Protein AF-A0A9P8JZT3-F1 (afdb_monomer_lite)

Organism: Aureobasidium melanogenum (NCBI:txid46634)

Foldseek 3Di:
DPVVVVVPPPDPDDDDDPPDDPPVNVVVVPADWDADPPPRDTDGPVCNVVVVVVVPPDVVVVVVVVVVVVVPVVDPDDPVVVVVVVVVVCVVCCLCPDPPPSHRDDPVNVVVVVVCVVCVVVVNNVLPPPDPPDPPSCPVPVVVVVVVVCVVPVPD

Structure (mmCIF, N/CA/C/O backbone):
data_AF-A0A9P8JZT3-F1
#
_entry.id   AF-A0A9P8JZT3-F1
#
loop_
_atom_site.group_PDB
_atom_site.id
_atom_site.type_symbol
_atom_site.label_atom_id
_atom_site.label_alt_id
_atom_site.label_comp_id
_atom_site.label_asym_id
_atom_site.label_entity_id
_atom_site.label_seq_id
_atom_site.pdbx_PDB_ins_code
_atom_site.Cartn_x
_atom_site.Cartn_y
_atom_site.Cartn_z
_atom_site.occupancy
_atom_site.B_iso_or_equiv
_atom_site.auth_seq_id
_atom_site.auth_comp_id
_atom_site.auth_asym_id
_atom_site.auth_atom_id
_atom_site.pdbx_PDB_model_num
ATOM 1 N N . ALA A 1 1 ? -31.001 42.042 25.586 1.00 52.00 1 ALA A N 1
ATOM 2 C CA . ALA A 1 1 ? -29.882 41.301 26.208 1.00 52.00 1 ALA A CA 1
ATOM 3 C C . ALA A 1 1 ? -30.113 41.002 27.701 1.00 52.00 1 ALA A C 1
ATOM 5 O O . ALA A 1 1 ? -29.532 40.046 28.196 1.00 52.00 1 ALA A O 1
ATOM 6 N N . GLU A 1 2 ? -30.997 41.719 28.412 1.00 55.78 2 GLU A N 1
ATOM 7 C CA . GLU A 1 2 ? -31.279 41.488 29.848 1.00 55.78 2 GLU A CA 1
ATOM 8 C C . GLU A 1 2 ? -32.033 40.199 30.220 1.00 55.78 2 GLU A C 1
ATOM 10 O O . GLU A 1 2 ? -31.866 39.703 31.332 1.00 55.78 2 GLU A O 1
ATOM 15 N N . GLN A 1 3 ? -32.828 39.603 29.325 1.00 55.88 3 GLN A N 1
ATOM 16 C CA . GLN A 1 3 ? -33.636 38.421 29.679 1.00 55.88 3 GLN A CA 1
ATOM 17 C C . GLN A 1 3 ? -32.808 37.139 29.884 1.00 55.88 3 GLN A C 1
ATOM 19 O O . GLN A 1 3 ? -33.248 36.231 30.584 1.00 55.88 3 GLN A O 1
ATOM 24 N N . ALA A 1 4 ? -31.582 37.077 29.354 1.00 56.09 4 ALA A N 1
ATOM 25 C CA . ALA A 1 4 ? -30.689 35.934 29.555 1.00 56.09 4 ALA A CA 1
ATOM 26 C C . ALA A 1 4 ? -30.030 35.926 30.949 1.00 56.09 4 ALA A C 1
ATOM 28 O O . ALA A 1 4 ? -29.668 34.869 31.458 1.00 56.09 4 ALA A O 1
ATOM 29 N N . GLN A 1 5 ? -29.896 37.092 31.592 1.00 57.44 5 GLN A N 1
ATOM 30 C CA . GLN A 1 5 ? -29.209 37.223 32.883 1.00 57.44 5 GLN A CA 1
ATOM 31 C C . GLN A 1 5 ? -30.135 36.960 34.083 1.00 57.44 5 GLN A C 1
ATOM 33 O O . GLN A 1 5 ? -29.658 36.637 35.171 1.00 57.44 5 GLN A O 1
ATOM 38 N N . ALA A 1 6 ? -31.456 37.031 33.888 1.00 56.69 6 ALA A N 1
ATOM 39 C CA . ALA A 1 6 ? -32.444 36.765 34.936 1.00 56.69 6 ALA A CA 1
ATOM 40 C C . ALA A 1 6 ? -32.569 35.268 35.292 1.00 56.69 6 ALA A C 1
ATOM 42 O O . ALA A 1 6 ? -32.860 34.935 36.438 1.00 56.69 6 ALA A O 1
ATOM 43 N N . ALA A 1 7 ? -32.281 34.357 34.354 1.00 57.88 7 ALA A N 1
ATOM 44 C CA . ALA A 1 7 ? -32.396 32.909 34.569 1.00 57.88 7 ALA A CA 1
ATOM 45 C C . ALA A 1 7 ? -31.247 32.296 35.402 1.00 57.88 7 ALA A C 1
ATOM 47 O O . ALA A 1 7 ? -31.366 31.172 35.884 1.00 57.88 7 ALA A O 1
ATOM 48 N N . ALA A 1 8 ? -30.143 33.024 35.602 1.00 56.72 8 ALA A N 1
ATOM 49 C CA . ALA A 1 8 ? -28.947 32.517 36.283 1.00 56.72 8 ALA A CA 1
ATOM 50 C C . ALA A 1 8 ? -28.933 32.753 37.808 1.00 56.72 8 ALA A C 1
ATOM 52 O O . ALA A 1 8 ? -28.058 32.238 38.499 1.00 56.72 8 ALA A O 1
ATOM 53 N N . ARG A 1 9 ? -29.885 33.521 38.361 1.00 58.44 9 ARG A N 1
ATOM 54 C CA . ARG A 1 9 ? -29.879 33.932 39.782 1.00 58.44 9 ARG A CA 1
ATOM 55 C C . ARG A 1 9 ? -30.585 32.965 40.748 1.00 58.44 9 ARG A C 1
ATOM 57 O O . ARG A 1 9 ? -30.702 33.281 41.925 1.00 58.44 9 ARG A O 1
ATOM 64 N N . GLY A 1 10 ? -31.055 31.808 40.273 1.00 57.31 10 GLY A N 1
ATOM 65 C CA . GLY A 1 10 ? -31.923 30.899 41.039 1.00 57.31 10 GLY A CA 1
ATOM 66 C C . GLY A 1 10 ? -31.364 29.509 41.359 1.00 57.31 10 GLY A C 1
ATOM 67 O O . GLY A 1 10 ? -32.132 28.645 41.769 1.00 57.31 10 GLY A O 1
ATOM 68 N N . GLN A 1 11 ? -30.074 29.240 41.152 1.00 60.75 11 GLN A N 1
ATOM 69 C CA . GLN A 1 11 ? -29.514 27.904 41.391 1.00 60.75 11 GLN A CA 1
ATOM 70 C C . GLN A 1 11 ? -28.672 27.901 42.670 1.00 60.75 11 GLN A C 1
ATOM 72 O O . GLN A 1 11 ? -27.655 28.584 42.752 1.00 60.75 11 GLN A O 1
ATOM 77 N N . GLY A 1 12 ? -29.127 27.148 43.682 1.00 72.69 12 GLY A N 1
ATOM 78 C CA . GLY A 1 12 ? -28.385 26.887 44.923 1.00 72.69 12 GLY A CA 1
ATOM 79 C C . GLY A 1 12 ? -27.003 26.256 44.670 1.00 72.69 12 GLY A C 1
ATOM 80 O O . GLY A 1 12 ? -26.656 25.989 43.519 1.00 72.69 12 GLY A O 1
ATOM 81 N N . PRO A 1 13 ? -26.190 26.007 45.716 1.00 75.69 13 PRO A N 1
ATOM 82 C CA . PRO A 1 13 ? -24.778 25.649 45.564 1.00 75.69 13 PRO A CA 1
ATOM 83 C C . PRO A 1 13 ? -24.586 24.446 44.624 1.00 75.69 13 PRO A C 1
ATOM 85 O O . PRO A 1 13 ? -24.914 23.307 44.963 1.00 75.69 13 PRO A O 1
ATOM 88 N N . MET A 1 14 ? -24.066 24.712 43.420 1.00 74.69 14 MET A N 1
ATOM 89 C CA . MET A 1 14 ? -23.813 23.696 42.401 1.00 74.69 14 MET A CA 1
ATOM 90 C C . MET A 1 14 ? -22.715 22.739 42.869 1.00 74.69 14 MET A C 1
ATOM 92 O O . MET A 1 14 ? -21.581 23.140 43.124 1.00 74.69 14 MET A O 1
ATOM 96 N N . ARG A 1 15 ? -23.032 21.443 42.930 1.00 78.44 15 ARG A N 1
ATOM 97 C CA . ARG A 1 15 ? -22.049 20.381 43.182 1.00 78.44 15 ARG A CA 1
ATOM 98 C C . ARG A 1 15 ? -21.385 19.986 41.865 1.00 78.44 15 ARG A C 1
ATOM 100 O O . ARG A 1 15 ? -21.892 19.127 41.145 1.00 78.44 15 ARG A O 1
ATOM 107 N N . ILE A 1 16 ? -20.256 20.618 41.559 1.00 80.44 16 ILE A N 1
ATOM 108 C CA . ILE A 1 16 ? -19.412 20.270 40.411 1.00 80.44 16 ILE A CA 1
ATOM 109 C C . ILE A 1 16 ? -18.747 18.917 40.696 1.00 80.44 16 ILE A C 1
ATOM 111 O O . ILE A 1 16 ? -18.069 18.747 41.709 1.00 80.44 16 ILE A O 1
ATOM 115 N N . ARG A 1 17 ? -18.970 17.928 39.824 1.00 79.25 17 ARG A N 1
ATOM 116 C CA . ARG A 1 17 ? -18.249 16.650 39.870 1.00 79.25 17 ARG A CA 1
ATOM 117 C C . ARG A 1 17 ? -16.948 16.807 39.093 1.00 79.25 17 ARG A C 1
ATOM 119 O O . ARG A 1 17 ? -16.993 16.915 37.872 1.00 79.25 17 ARG A O 1
ATOM 126 N N . ASN A 1 18 ? -15.821 16.800 39.799 1.00 84.19 18 ASN A N 1
ATOM 127 C CA . ASN A 1 18 ? -14.498 16.926 39.181 1.00 84.19 18 ASN A CA 1
ATOM 128 C C . ASN A 1 18 ? -14.129 15.701 38.323 1.00 84.19 18 ASN A C 1
ATOM 130 O O . ASN A 1 18 ? -13.441 15.851 37.322 1.00 84.19 18 ASN A O 1
ATOM 134 N N . ASP A 1 19 ? -14.685 14.524 38.631 1.00 82.62 19 ASP A N 1
ATOM 135 C CA . ASP A 1 19 ? -14.369 13.263 37.938 1.00 82.62 19 ASP A CA 1
ATOM 136 C C . ASP A 1 19 ? -15.482 12.824 36.969 1.00 82.62 19 ASP A C 1
ATOM 138 O O . ASP A 1 19 ? -15.773 11.636 36.806 1.00 82.62 19 ASP A O 1
ATOM 142 N N . TYR A 1 20 ? -16.191 13.779 36.358 1.00 82.69 20 TYR A N 1
ATOM 143 C CA . TYR A 1 20 ? -17.264 13.450 35.423 1.00 82.69 20 TYR A CA 1
ATOM 144 C C . TYR A 1 20 ? -16.703 12.813 34.149 1.00 82.69 20 TYR A C 1
ATOM 146 O O . TYR A 1 20 ? -16.135 13.486 33.292 1.00 82.69 20 TYR A O 1
ATOM 154 N N . VAL A 1 21 ? -16.929 11.509 33.993 1.00 81.69 21 VAL A N 1
ATOM 155 C CA . VAL A 1 21 ? -16.655 10.798 32.745 1.00 81.69 21 VAL A CA 1
ATOM 156 C C . VAL A 1 21 ? -17.893 10.889 31.846 1.00 81.69 21 VAL A C 1
ATOM 158 O O . VAL A 1 21 ? -18.955 10.372 32.212 1.00 81.69 21 VAL A O 1
ATOM 161 N N . PRO A 1 22 ? -17.795 11.510 30.655 1.00 87.19 22 PRO A N 1
ATOM 162 C CA . PRO A 1 22 ? -18.901 11.558 29.710 1.00 87.19 22 PRO A CA 1
ATOM 163 C C . PRO A 1 22 ? -19.388 10.150 29.360 1.00 87.19 22 PRO A C 1
ATOM 165 O O . PRO A 1 22 ? -18.597 9.232 29.135 1.00 87.19 22 PRO A O 1
ATOM 168 N N . ARG A 1 23 ? -20.707 9.976 29.246 1.00 78.75 23 ARG A N 1
ATOM 169 C CA . ARG A 1 23 ? -21.340 8.664 29.013 1.00 78.75 23 ARG A CA 1
ATOM 170 C C . ARG A 1 23 ? -20.829 7.953 27.747 1.00 78.75 23 ARG A C 1
ATOM 172 O O . ARG A 1 23 ? -20.795 6.726 27.709 1.00 78.75 23 ARG A O 1
ATOM 179 N N . ALA A 1 24 ? -20.383 8.711 26.742 1.00 77.12 24 ALA A N 1
ATOM 180 C CA . ALA A 1 24 ? -19.729 8.186 25.541 1.00 77.12 24 ALA A CA 1
ATOM 181 C C . ALA A 1 24 ? -18.359 7.540 25.838 1.00 77.12 24 ALA A C 1
ATOM 183 O O . ALA A 1 24 ? -18.057 6.467 25.321 1.00 77.12 24 ALA A O 1
ATOM 184 N N . GLN A 1 25 ? -17.558 8.151 26.715 1.00 76.25 25 GLN A N 1
ATOM 185 C CA . GLN A 1 25 ? -16.258 7.626 27.140 1.00 76.25 25 GLN A CA 1
ATOM 186 C C . GLN A 1 25 ? -16.433 6.367 28.004 1.00 76.25 25 GLN A C 1
ATOM 188 O O . GLN A 1 25 ? -15.746 5.372 27.795 1.00 76.25 25 GLN A O 1
ATOM 193 N N . ALA A 1 26 ? -17.425 6.368 28.901 1.00 73.81 26 ALA A N 1
ATOM 194 C CA . ALA A 1 26 ? -17.754 5.208 29.730 1.00 73.81 26 ALA A CA 1
ATOM 195 C C . ALA A 1 26 ? -18.231 3.996 28.901 1.00 73.81 26 ALA A C 1
ATOM 197 O O . ALA A 1 26 ? -17.902 2.856 29.218 1.00 73.81 26 ALA A O 1
ATOM 198 N N . ARG A 1 27 ? -18.971 4.217 27.803 1.00 70.19 27 ARG A N 1
ATOM 199 C CA . ARG A 1 27 ? -19.370 3.144 26.869 1.00 70.19 27 ARG A CA 1
ATOM 200 C C . ARG A 1 27 ? -18.175 2.514 26.153 1.00 70.19 27 ARG A C 1
ATOM 202 O O . ARG A 1 27 ? -18.164 1.302 25.985 1.00 70.19 27 ARG A O 1
ATOM 209 N N . ARG A 1 28 ? -17.173 3.314 25.768 1.00 68.94 28 ARG A N 1
ATOM 210 C CA . ARG A 1 28 ? -15.938 2.813 25.138 1.00 68.94 28 ARG A CA 1
ATOM 211 C C . ARG A 1 28 ? -15.106 1.944 26.082 1.00 68.94 28 ARG A C 1
ATOM 213 O O . ARG A 1 28 ? -14.525 0.966 25.638 1.00 68.94 28 ARG A O 1
ATOM 220 N N . GLN A 1 29 ? -15.093 2.264 27.375 1.00 68.88 29 GLN A N 1
ATOM 221 C CA . GLN A 1 29 ? -14.369 1.484 28.388 1.00 68.88 29 GLN A CA 1
ATOM 222 C C . GLN A 1 29 ? -14.998 0.109 28.675 1.00 68.88 29 GLN A C 1
ATOM 224 O O . GLN A 1 29 ? -14.310 -0.771 29.172 1.00 68.88 29 GLN A O 1
ATOM 229 N N . ASN A 1 30 ? -16.279 -0.093 28.346 1.00 71.25 30 ASN A N 1
ATOM 230 C CA . ASN A 1 30 ? -16.994 -1.363 28.538 1.00 71.25 30 ASN A CA 1
ATOM 231 C C . ASN A 1 30 ? -17.111 -2.186 27.240 1.00 71.25 30 ASN A C 1
ATOM 233 O O . ASN A 1 30 ? -18.009 -3.020 27.113 1.00 71.25 30 ASN A O 1
ATOM 237 N N . ALA A 1 31 ? -16.261 -1.926 26.244 1.00 78.62 31 ALA A N 1
ATOM 238 C CA . ALA A 1 31 ? -16.228 -2.743 25.038 1.00 78.62 31 ALA A CA 1
ATOM 239 C C . ALA A 1 31 ? -15.750 -4.163 25.382 1.00 78.62 31 ALA A C 1
ATOM 241 O O . ALA A 1 31 ? -14.787 -4.335 26.125 1.00 78.62 31 ALA A O 1
ATOM 242 N N . LEU A 1 32 ? -16.421 -5.180 24.833 1.00 86.94 32 LEU A N 1
ATOM 243 C CA . LEU A 1 32 ? -15.976 -6.569 24.940 1.00 86.94 32 LEU A CA 1
ATOM 244 C C . LEU A 1 32 ? -14.587 -6.682 24.303 1.00 86.94 32 LEU A C 1
ATOM 246 O O . LEU A 1 32 ? -14.415 -6.317 23.138 1.00 86.94 32 LEU A O 1
ATOM 250 N N . THR A 1 33 ? -13.607 -7.170 25.058 1.00 91.06 33 THR A N 1
ATOM 251 C CA . THR A 1 33 ? -12.233 -7.378 24.591 1.00 91.06 33 THR A CA 1
ATOM 252 C C . THR A 1 33 ? -11.954 -8.857 24.348 1.00 91.06 33 THR A C 1
ATOM 254 O O . THR A 1 33 ? -12.507 -9.735 25.008 1.00 91.06 33 THR A O 1
ATOM 257 N N . ALA A 1 34 ? -11.088 -9.133 23.379 1.00 90.19 34 ALA A N 1
ATOM 258 C CA . ALA A 1 34 ? -10.551 -10.449 23.070 1.00 90.19 34 ALA A CA 1
ATOM 259 C C . ALA A 1 34 ? -9.017 -10.407 23.122 1.00 90.19 34 ALA A C 1
ATOM 261 O O . ALA A 1 34 ? -8.400 -9.369 22.881 1.00 90.19 34 ALA A O 1
ATOM 262 N N . LEU A 1 35 ? -8.392 -11.537 23.448 1.00 93.44 35 LEU A N 1
ATOM 263 C CA . LEU A 1 35 ? -6.937 -11.669 23.497 1.00 93.44 35 LEU A CA 1
ATOM 264 C C . LEU A 1 35 ? -6.392 -12.038 22.109 1.00 93.44 35 LEU A C 1
ATOM 266 O O . LEU A 1 35 ? -6.800 -13.049 21.539 1.00 93.44 35 LEU A O 1
ATOM 270 N N . CYS A 1 36 ? -5.442 -11.263 21.581 1.00 92.44 36 CYS A N 1
ATOM 271 C CA . CYS A 1 36 ? -4.767 -11.607 20.328 1.00 92.44 36 CYS A CA 1
ATOM 272 C C . CYS A 1 36 ? -3.752 -12.754 20.534 1.00 92.44 36 CYS A C 1
ATOM 274 O O . CYS A 1 36 ? -2.907 -12.654 21.427 1.00 92.44 36 CYS A O 1
ATOM 276 N N . PRO A 1 37 ? -3.754 -13.812 19.701 1.00 90.12 37 PRO A N 1
ATOM 277 C CA . PRO A 1 37 ? -2.828 -14.939 19.846 1.00 90.12 37 PRO A CA 1
ATOM 278 C C . PRO A 1 37 ? -1.366 -14.594 19.510 1.00 90.12 37 PRO A C 1
ATOM 280 O O . PRO A 1 37 ? -0.462 -15.222 20.057 1.00 90.12 37 PRO A O 1
ATOM 283 N N . ASN A 1 38 ? -1.119 -13.593 18.655 1.00 89.69 38 ASN A N 1
ATOM 284 C CA . ASN A 1 38 ? 0.234 -13.221 18.222 1.00 89.69 38 ASN A CA 1
ATOM 285 C C . ASN A 1 38 ? 0.945 -12.321 19.243 1.00 89.69 38 ASN A C 1
ATOM 287 O O . ASN A 1 38 ? 2.061 -12.617 19.662 1.00 89.69 38 ASN A O 1
ATOM 291 N N . CYS A 1 39 ? 0.296 -11.234 19.674 1.00 89.31 39 CYS A N 1
ATOM 292 C CA . CYS A 1 39 ? 0.911 -10.223 20.543 1.00 89.31 39 CYS A CA 1
ATOM 293 C C . CYS A 1 39 ? 0.458 -10.298 22.014 1.00 89.31 39 CYS A C 1
ATOM 295 O O . CYS A 1 39 ? 1.022 -9.606 22.860 1.00 89.31 39 CYS A O 1
ATOM 297 N N . LYS A 1 40 ? -0.550 -11.130 22.333 1.00 91.12 40 LYS A N 1
ATOM 298 C CA . LYS A 1 40 ? -1.125 -11.322 23.683 1.00 91.12 40 LYS A CA 1
ATOM 299 C C . LYS A 1 40 ? -1.702 -10.050 24.319 1.00 91.12 40 LYS A C 1
ATOM 301 O O . LYS A 1 40 ? -1.804 -9.957 25.541 1.00 91.12 40 LYS A O 1
ATOM 306 N N . GLN A 1 41 ? -2.105 -9.078 23.505 1.00 90.75 41 GLN A N 1
ATOM 307 C CA . GLN A 1 41 ? -2.785 -7.866 23.965 1.00 90.75 41 GLN A CA 1
ATOM 308 C C . GLN A 1 41 ? -4.307 -8.061 23.979 1.00 90.75 41 GLN A C 1
ATOM 310 O O . GLN A 1 41 ? -4.851 -8.821 23.174 1.00 90.75 41 GLN A O 1
ATOM 315 N N . GLN A 1 42 ? -4.991 -7.378 24.902 1.00 92.38 42 GLN A N 1
ATOM 316 C CA . GLN A 1 42 ? -6.453 -7.296 24.927 1.00 92.38 42 GLN A CA 1
ATOM 317 C C . GLN A 1 42 ? -6.907 -6.212 23.949 1.00 92.38 42 GLN A C 1
ATOM 319 O O . GLN A 1 42 ? -6.614 -5.035 24.146 1.00 92.38 42 GLN A O 1
ATOM 324 N N . ILE A 1 43 ? -7.617 -6.619 22.901 1.00 92.06 43 ILE A N 1
ATOM 325 C CA . ILE A 1 43 ? -8.093 -5.758 21.815 1.00 92.06 43 ILE A CA 1
ATOM 326 C C . ILE A 1 43 ? -9.625 -5.771 21.840 1.00 92.06 43 ILE A C 1
ATOM 328 O O . ILE A 1 43 ? -10.216 -6.842 22.005 1.00 92.06 43 ILE A O 1
ATOM 332 N N . PRO A 1 44 ? -10.309 -4.627 21.699 1.00 93.38 44 PRO A N 1
ATOM 333 C CA . PRO A 1 44 ? -11.763 -4.612 21.676 1.00 93.38 44 PRO A CA 1
ATOM 334 C C . PRO A 1 44 ? -12.292 -5.281 20.395 1.00 93.38 44 PRO A C 1
ATOM 336 O O . PRO A 1 44 ? -11.684 -5.197 19.328 1.00 93.38 44 PRO A O 1
ATOM 339 N N . PHE A 1 45 ? -13.427 -5.978 20.488 1.00 89.44 45 PHE A N 1
ATOM 340 C CA . PHE A 1 45 ? -13.964 -6.814 19.402 1.00 89.44 45 PHE A CA 1
ATOM 341 C C . PHE A 1 45 ? -14.200 -6.054 18.089 1.00 89.44 45 PHE A C 1
ATOM 343 O O . PHE A 1 45 ? -14.068 -6.633 17.016 1.00 89.44 45 PHE A O 1
ATOM 350 N N . ASN A 1 46 ? -14.511 -4.758 18.162 1.00 90.81 46 ASN A N 1
ATOM 351 C CA . ASN A 1 46 ? -14.684 -3.894 16.992 1.00 90.81 46 ASN A CA 1
ATOM 352 C C . ASN A 1 46 ? -13.376 -3.635 16.221 1.00 90.81 46 ASN A C 1
ATOM 354 O O . ASN A 1 46 ? -13.436 -3.239 15.063 1.00 90.81 46 ASN A O 1
ATOM 358 N N . GLU A 1 47 ? -12.212 -3.825 16.847 1.00 90.19 47 GLU A N 1
ATOM 359 C CA . GLU A 1 47 ? -10.887 -3.571 16.260 1.00 90.19 47 GLU A CA 1
ATOM 360 C C . GLU A 1 47 ? -10.057 -4.850 16.086 1.00 90.19 47 GLU A C 1
ATOM 362 O O . GLU A 1 47 ? -9.013 -4.816 15.435 1.00 90.19 47 GLU A O 1
ATOM 367 N N . LEU A 1 48 ? -10.519 -5.985 16.622 1.00 91.06 48 LEU A N 1
ATOM 368 C CA . LEU A 1 48 ? -9.799 -7.259 16.590 1.00 91.06 48 LEU A CA 1
ATOM 369 C C . LEU A 1 48 ? -9.467 -7.710 15.162 1.00 91.06 48 LEU A C 1
ATOM 371 O O . LEU A 1 48 ? -8.336 -8.111 14.899 1.00 91.06 48 LEU A O 1
ATOM 375 N N . GLU A 1 49 ? -10.421 -7.609 14.233 1.00 91.38 49 GLU A N 1
ATOM 376 C CA . GLU A 1 49 ? -10.221 -8.001 12.831 1.00 91.38 49 GLU A CA 1
ATOM 377 C C . GLU A 1 49 ? -9.105 -7.178 12.174 1.00 91.38 49 GLU A C 1
ATOM 379 O O . GLU A 1 49 ? -8.182 -7.722 11.565 1.00 91.38 49 GLU A O 1
ATOM 384 N N . GLN A 1 50 ? -9.145 -5.857 12.358 1.00 91.19 50 GLN A N 1
ATOM 385 C CA . GLN A 1 50 ? -8.135 -4.957 11.815 1.00 91.19 50 GLN A CA 1
ATOM 386 C C . GLN A 1 50 ? -6.771 -5.176 12.484 1.00 91.19 50 GLN A C 1
ATOM 388 O O . GLN A 1 50 ? -5.750 -5.158 11.799 1.00 91.19 50 GLN A O 1
ATOM 393 N N . HIS A 1 51 ? -6.743 -5.425 13.796 1.00 93.25 51 HIS A N 1
ATOM 394 C CA . HIS A 1 51 ? -5.523 -5.768 14.521 1.00 93.25 51 HIS A CA 1
ATOM 395 C C . HIS A 1 51 ? -4.881 -7.039 13.951 1.00 93.25 51 HIS A C 1
ATOM 397 O O . HIS A 1 51 ? -3.713 -7.020 13.573 1.00 93.25 51 HIS A O 1
ATOM 403 N N . MET A 1 52 ? -5.655 -8.116 13.789 1.00 90.62 52 MET A N 1
ATOM 404 C CA . MET A 1 52 ? -5.159 -9.369 13.212 1.00 90.62 52 MET A CA 1
ATOM 405 C C . MET A 1 52 ? -4.657 -9.191 11.777 1.00 90.62 52 MET A C 1
ATOM 407 O O . MET A 1 52 ? -3.622 -9.749 11.414 1.00 90.62 52 MET A O 1
ATOM 411 N N . LYS A 1 53 ? -5.350 -8.378 10.973 1.00 90.56 53 LYS A N 1
ATOM 412 C CA . LYS A 1 53 ? -4.926 -8.049 9.610 1.00 90.56 53 LYS A CA 1
ATOM 413 C C . LYS A 1 53 ? -3.559 -7.373 9.590 1.00 90.56 53 LYS A C 1
ATOM 415 O O . LYS A 1 53 ? -2.731 -7.733 8.765 1.00 90.56 53 LYS A O 1
ATOM 420 N N . ILE A 1 54 ? -3.316 -6.420 10.490 1.00 87.31 54 ILE A N 1
ATOM 421 C CA . ILE A 1 54 ? -2.037 -5.703 10.570 1.00 87.31 54 ILE A CA 1
ATOM 422 C C . ILE A 1 54 ? -0.902 -6.647 10.975 1.00 87.31 54 ILE A C 1
ATOM 424 O O . ILE A 1 54 ? 0.154 -6.609 10.350 1.00 87.31 54 ILE A O 1
ATOM 428 N N . GLU A 1 55 ? -1.125 -7.508 11.969 1.00 87.06 55 GLU A N 1
ATOM 429 C CA . GLU A 1 55 ? -0.117 -8.470 12.442 1.00 87.06 55 GLU A CA 1
ATOM 430 C C . GLU A 1 55 ? 0.230 -9.537 11.389 1.00 87.06 55 GLU A C 1
ATOM 432 O O . GLU A 1 55 ? 1.352 -10.036 11.356 1.00 87.06 55 GLU A O 1
ATOM 437 N N . MET A 1 56 ? -0.723 -9.902 10.525 1.00 83.75 56 MET A N 1
ATOM 438 C CA . MET A 1 56 ? -0.525 -10.899 9.466 1.00 83.75 56 MET A CA 1
ATOM 439 C C . MET A 1 56 ? 0.110 -10.316 8.190 1.00 83.75 56 MET A C 1
ATOM 441 O O . MET A 1 56 ? 0.566 -11.074 7.332 1.00 83.75 56 MET A O 1
ATOM 445 N N . LEU A 1 57 ? 0.158 -8.989 8.031 1.00 84.25 57 LEU A N 1
ATOM 446 C CA . LEU A 1 57 ? 0.834 -8.382 6.885 1.00 84.25 57 LEU A CA 1
ATOM 447 C C . LEU A 1 57 ? 2.344 -8.630 6.975 1.00 84.25 57 LEU A C 1
ATOM 449 O O . LEU A 1 57 ? 2.980 -8.280 7.968 1.00 84.25 57 LEU A O 1
ATOM 453 N N . ASP A 1 58 ? 2.926 -9.188 5.909 1.00 80.50 58 ASP A N 1
ATOM 454 C CA . ASP A 1 58 ? 4.369 -9.426 5.833 1.00 80.50 58 ASP A CA 1
ATOM 455 C C . ASP A 1 58 ? 5.132 -8.100 6.055 1.00 80.50 58 ASP A C 1
ATOM 457 O O . ASP A 1 58 ? 4.960 -7.143 5.282 1.00 80.50 58 ASP A O 1
ATOM 461 N N . PRO A 1 59 ? 6.003 -8.009 7.079 1.00 76.00 59 PRO A N 1
ATOM 462 C CA . PRO A 1 59 ? 6.784 -6.805 7.344 1.00 76.00 59 PRO A CA 1
ATOM 463 C C . PRO A 1 59 ? 7.668 -6.399 6.155 1.00 76.00 59 PRO A C 1
ATOM 465 O O . PRO A 1 59 ? 7.954 -5.210 5.982 1.00 76.00 59 PRO A O 1
ATOM 468 N N . ARG A 1 60 ? 8.066 -7.350 5.296 1.00 83.00 60 ARG A N 1
ATOM 469 C CA . ARG A 1 60 ? 8.844 -7.070 4.083 1.00 83.00 60 ARG A CA 1
ATOM 470 C C . ARG A 1 60 ? 8.021 -6.340 3.030 1.00 83.00 60 ARG A C 1
ATOM 472 O O . ARG A 1 60 ? 8.564 -5.446 2.387 1.00 83.00 60 ARG A O 1
ATOM 479 N N . TRP A 1 61 ? 6.731 -6.653 2.880 1.00 84.00 61 TRP A N 1
ATOM 480 C CA . TRP A 1 61 ? 5.846 -5.930 1.957 1.00 84.00 61 TRP A CA 1
ATOM 481 C C . TRP A 1 61 ? 5.741 -4.460 2.352 1.00 84.00 61 TRP A C 1
ATOM 483 O O . TRP A 1 61 ? 5.797 -3.577 1.495 1.00 84.00 61 TRP A O 1
ATOM 493 N N . ARG A 1 62 ? 5.619 -4.182 3.655 1.00 81.38 62 ARG A N 1
ATOM 494 C CA . ARG A 1 62 ? 5.547 -2.812 4.173 1.00 81.38 62 ARG A CA 1
ATOM 495 C C . ARG A 1 62 ? 6.813 -2.026 3.844 1.00 81.38 62 ARG A C 1
ATOM 497 O O . ARG A 1 62 ? 6.716 -0.903 3.358 1.00 81.38 62 ARG A O 1
ATOM 504 N N . GLU A 1 63 ? 7.982 -2.623 4.063 1.00 85.25 63 GLU A N 1
ATOM 505 C CA . GLU A 1 63 ? 9.263 -1.978 3.765 1.00 85.25 63 GLU A CA 1
ATOM 506 C C . GLU A 1 63 ? 9.492 -1.810 2.258 1.00 85.25 63 GLU A C 1
ATOM 508 O O . GLU A 1 63 ? 9.864 -0.730 1.810 1.00 85.25 63 GLU A O 1
ATOM 513 N N . GLN A 1 64 ? 9.184 -2.825 1.447 1.00 85.31 64 GLN A N 1
ATOM 514 C CA . GLN A 1 64 ? 9.274 -2.731 -0.013 1.00 85.31 64 GLN A CA 1
ATOM 515 C C . GLN A 1 64 ? 8.319 -1.681 -0.580 1.00 85.31 64 GLN A C 1
ATOM 517 O O . GLN A 1 64 ? 8.728 -0.877 -1.414 1.00 85.31 64 GLN A O 1
ATOM 522 N N . SER A 1 65 ? 7.075 -1.642 -0.098 1.00 87.38 65 SER A N 1
ATOM 523 C CA . SER A 1 65 ? 6.089 -0.632 -0.493 1.00 87.38 65 SER A CA 1
ATOM 524 C C . SER A 1 65 ? 6.533 0.764 -0.083 1.00 87.38 65 SER A C 1
ATOM 526 O O . SER A 1 65 ? 6.376 1.699 -0.858 1.00 87.38 65 SER A O 1
ATOM 528 N N . ARG A 1 66 ? 7.141 0.919 1.099 1.00 86.62 66 ARG A 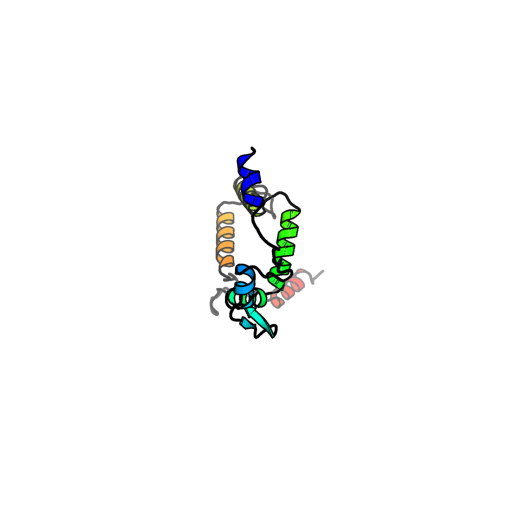N 1
ATOM 529 C CA . ARG A 1 66 ? 7.709 2.193 1.553 1.00 86.62 66 ARG A CA 1
ATOM 530 C C . ARG A 1 66 ? 8.885 2.630 0.684 1.00 86.62 66 ARG A C 1
ATOM 532 O O . ARG A 1 66 ? 8.933 3.789 0.292 1.00 86.62 66 ARG A O 1
ATOM 539 N N . ILE A 1 67 ? 9.805 1.724 0.350 1.00 86.94 67 ILE A N 1
ATOM 540 C CA . ILE A 1 67 ? 10.931 2.005 -0.554 1.00 86.94 67 ILE A CA 1
ATOM 541 C C . ILE A 1 67 ? 10.412 2.373 -1.949 1.00 86.94 67 ILE A C 1
ATOM 543 O O . ILE A 1 67 ? 10.886 3.339 -2.544 1.00 86.94 67 ILE A O 1
ATOM 547 N N . ALA A 1 68 ? 9.432 1.635 -2.472 1.00 85.81 68 ALA A N 1
ATOM 548 C CA . ALA A 1 68 ? 8.801 1.929 -3.754 1.00 85.81 68 ALA A CA 1
ATOM 549 C C . ALA A 1 68 ? 8.095 3.292 -3.728 1.00 85.81 68 ALA A C 1
ATOM 551 O O . ALA A 1 68 ? 8.305 4.100 -4.629 1.00 85.81 68 ALA A O 1
ATOM 552 N N . ALA A 1 69 ? 7.350 3.590 -2.660 1.00 84.69 69 ALA A N 1
ATOM 553 C CA . ALA A 1 69 ? 6.701 4.877 -2.448 1.00 84.69 69 ALA A CA 1
ATOM 554 C C . ALA A 1 69 ? 7.724 6.016 -2.361 1.00 84.69 69 ALA A C 1
ATOM 556 O O . ALA A 1 69 ? 7.552 7.032 -3.023 1.00 84.69 69 ALA A O 1
ATOM 557 N N . GLN A 1 70 ? 8.828 5.833 -1.632 1.00 85.12 70 GLN A N 1
ATOM 558 C CA . GLN A 1 70 ? 9.914 6.809 -1.542 1.00 85.12 70 GLN A CA 1
ATOM 559 C C . GLN A 1 70 ? 10.573 7.053 -2.908 1.00 85.12 70 GLN A C 1
ATOM 561 O O . GLN A 1 70 ? 10.796 8.196 -3.288 1.00 85.12 70 GLN A O 1
ATOM 566 N N . ARG A 1 71 ? 10.845 5.998 -3.686 1.00 80.31 71 ARG A N 1
ATOM 567 C CA . ARG A 1 71 ? 11.368 6.129 -5.060 1.00 80.31 71 ARG A CA 1
ATOM 568 C C . ARG A 1 71 ? 10.377 6.830 -5.990 1.00 80.31 71 ARG A C 1
ATOM 570 O O . ARG A 1 71 ? 10.784 7.607 -6.852 1.00 80.31 71 ARG A O 1
ATOM 577 N N . SER A 1 72 ? 9.083 6.566 -5.815 1.00 78.19 72 SER A N 1
ATOM 578 C CA . SER A 1 72 ? 8.036 7.252 -6.569 1.00 78.19 72 SER A CA 1
ATOM 579 C C . SER A 1 72 ? 7.878 8.709 -6.133 1.00 78.19 72 SER A C 1
ATOM 581 O O . SER A 1 72 ? 7.654 9.560 -6.978 1.00 78.19 72 SER A O 1
ATOM 583 N N . SER A 1 73 ? 8.079 9.043 -4.852 1.00 78.62 73 SER A N 1
ATOM 584 C CA . SER A 1 73 ? 7.945 10.420 -4.365 1.00 78.62 73 SER A CA 1
ATOM 585 C C . SER A 1 73 ? 9.106 11.310 -4.797 1.00 78.62 73 SER A C 1
ATOM 587 O O . SER A 1 73 ? 8.936 12.517 -4.918 1.00 78.62 73 SER A O 1
ATOM 589 N N . THR A 1 74 ? 10.295 10.744 -5.024 1.00 76.06 74 THR A N 1
ATOM 590 C CA . THR A 1 74 ? 11.451 11.513 -5.515 1.00 76.06 74 THR A CA 1
ATOM 591 C C . THR A 1 74 ? 11.323 11.921 -6.982 1.00 76.06 74 THR A C 1
ATOM 593 O O . THR A 1 74 ? 12.115 12.734 -7.449 1.00 76.06 74 THR A O 1
ATOM 596 N N . THR A 1 75 ? 10.341 11.388 -7.715 1.00 73.88 75 THR A N 1
ATOM 597 C CA . THR A 1 75 ? 10.141 11.678 -9.137 1.00 73.88 75 THR A CA 1
ATOM 598 C C . THR A 1 75 ? 8.699 12.123 -9.360 1.00 73.88 75 THR A C 1
ATOM 600 O O . THR A 1 75 ? 7.781 11.333 -9.202 1.00 73.88 75 THR A O 1
ATOM 603 N N . ASN A 1 76 ? 8.467 13.355 -9.820 1.00 74.62 76 ASN A N 1
ATOM 604 C CA . ASN A 1 76 ? 7.116 13.832 -10.173 1.00 74.62 76 ASN A CA 1
ATOM 605 C C . ASN A 1 76 ? 6.508 13.130 -11.412 1.00 74.62 76 ASN A C 1
ATOM 607 O O . ASN A 1 76 ? 5.478 13.561 -11.923 1.00 74.62 76 ASN A O 1
ATOM 611 N N . LEU A 1 77 ? 7.149 12.078 -11.931 1.00 77.25 77 LEU A N 1
ATOM 612 C CA . LEU A 1 77 ? 6.668 11.298 -13.062 1.00 77.25 77 LEU A CA 1
ATOM 613 C C . LEU A 1 77 ? 6.085 9.971 -12.579 1.00 77.25 77 LEU A C 1
ATOM 615 O O . LEU A 1 77 ? 6.756 9.167 -11.933 1.00 77.25 77 LEU A O 1
ATOM 619 N N . SER A 1 78 ? 4.847 9.716 -12.987 1.00 78.06 78 SER A N 1
ATOM 620 C CA . SER A 1 78 ? 4.211 8.407 -12.890 1.00 78.06 78 SER A CA 1
ATOM 621 C C . SER A 1 78 ? 4.959 7.400 -13.765 1.00 78.06 78 SER A C 1
ATOM 623 O O . SER A 1 78 ? 5.084 7.571 -14.980 1.00 78.06 78 SER A O 1
ATOM 625 N N . THR A 1 79 ? 5.459 6.322 -13.158 1.00 79.25 79 THR A N 1
ATOM 626 C CA . THR A 1 79 ? 6.203 5.274 -13.878 1.00 79.25 79 THR A CA 1
ATOM 627 C C . THR A 1 79 ? 5.336 4.592 -14.943 1.00 79.25 79 THR A C 1
ATOM 629 O O . THR A 1 79 ? 5.842 4.203 -15.994 1.00 79.25 79 THR A O 1
ATOM 632 N N . ALA A 1 80 ? 4.021 4.506 -14.711 1.00 81.56 80 ALA A N 1
ATOM 633 C CA . ALA A 1 80 ? 3.065 3.969 -15.677 1.00 81.56 80 ALA A CA 1
ATOM 634 C C . ALA A 1 80 ? 2.948 4.863 -16.921 1.00 81.56 80 ALA A C 1
ATOM 636 O O . ALA A 1 80 ? 2.943 4.368 -18.050 1.00 81.56 80 ALA A O 1
ATOM 637 N N . ASP A 1 81 ? 2.923 6.181 -16.731 1.00 84.56 81 ASP A N 1
ATOM 638 C CA . ASP A 1 81 ? 2.837 7.126 -17.844 1.00 84.56 81 ASP A CA 1
ATOM 639 C C . ASP A 1 81 ? 4.135 7.155 -18.645 1.00 84.56 81 ASP A C 1
ATOM 641 O O . ASP A 1 81 ? 4.095 7.168 -19.875 1.00 84.56 81 ASP A O 1
ATOM 645 N N . VAL A 1 82 ? 5.291 7.079 -17.981 1.00 84.56 82 VAL A N 1
ATOM 646 C CA . VAL A 1 82 ? 6.590 6.956 -18.660 1.00 84.56 82 VAL A CA 1
ATOM 647 C C . VAL A 1 82 ? 6.624 5.699 -19.531 1.00 84.56 82 VAL A C 1
ATOM 649 O O . VAL A 1 82 ? 6.975 5.789 -20.705 1.00 84.56 82 VAL A O 1
ATOM 652 N N . ALA A 1 83 ? 6.187 4.548 -19.012 1.00 86.75 83 ALA A N 1
ATOM 653 C CA . ALA A 1 83 ? 6.147 3.300 -19.775 1.00 86.75 83 ALA A CA 1
ATOM 654 C C . ALA A 1 83 ? 5.217 3.387 -21.000 1.00 86.75 83 ALA A C 1
ATOM 656 O O . ALA A 1 83 ? 5.590 2.976 -22.101 1.00 86.75 83 ALA A O 1
ATOM 657 N N . ASN A 1 84 ? 4.029 3.976 -20.840 1.00 88.12 84 ASN A N 1
ATOM 658 C CA . ASN A 1 84 ? 3.087 4.172 -21.943 1.00 88.12 84 ASN A CA 1
ATOM 659 C C . ASN A 1 84 ? 3.642 5.116 -23.020 1.00 88.12 84 ASN A C 1
ATOM 661 O O . ASN A 1 84 ? 3.492 4.848 -24.215 1.00 88.12 84 ASN A O 1
ATOM 665 N N . ASN A 1 85 ? 4.310 6.199 -22.615 1.00 88.19 85 ASN A N 1
ATOM 666 C CA . ASN A 1 85 ? 4.949 7.128 -23.544 1.00 88.19 85 ASN A CA 1
ATOM 667 C C . ASN A 1 85 ? 6.145 6.487 -24.263 1.00 88.19 85 ASN A C 1
ATOM 669 O O . ASN A 1 85 ? 6.260 6.640 -25.477 1.00 88.19 85 ASN A O 1
ATOM 673 N N . LEU A 1 86 ? 6.973 5.700 -23.565 1.00 86.50 86 LEU A N 1
ATOM 674 C CA . LEU A 1 86 ? 8.056 4.932 -24.191 1.00 86.50 86 LEU A CA 1
ATOM 675 C C . LEU A 1 86 ? 7.517 3.925 -25.208 1.00 86.50 86 LEU A C 1
ATOM 677 O O . LEU A 1 86 ? 8.060 3.826 -26.302 1.00 86.50 86 LEU A O 1
ATOM 681 N N . LYS A 1 87 ? 6.421 3.221 -24.900 1.00 86.06 87 LYS A N 1
ATOM 682 C CA . LYS A 1 87 ? 5.789 2.281 -25.837 1.00 86.06 87 LYS A CA 1
ATOM 683 C C . LYS A 1 87 ? 5.303 2.978 -27.109 1.00 86.06 87 LYS A C 1
ATOM 685 O O . LYS A 1 87 ? 5.496 2.455 -28.206 1.00 86.06 87 LYS A O 1
ATOM 690 N N . ARG A 1 88 ? 4.694 4.161 -26.978 1.00 87.25 88 ARG A N 1
ATOM 691 C CA . ARG A 1 88 ? 4.277 4.984 -28.127 1.00 87.25 88 ARG A CA 1
ATOM 692 C C . ARG A 1 88 ? 5.479 5.441 -28.947 1.00 87.25 88 ARG A C 1
ATOM 694 O O . ARG A 1 88 ? 5.458 5.285 -30.163 1.00 87.25 88 ARG A O 1
ATOM 701 N N . LEU A 1 89 ? 6.528 5.929 -28.287 1.00 87.00 89 LEU A N 1
ATOM 702 C CA . LEU A 1 89 ? 7.759 6.363 -28.943 1.00 87.00 89 LEU A CA 1
ATOM 703 C C . LEU A 1 89 ? 8.441 5.208 -29.687 1.00 87.00 89 LEU A C 1
ATOM 705 O O . LEU A 1 89 ? 8.790 5.365 -30.850 1.00 87.00 89 LEU A O 1
ATOM 709 N N . ALA A 1 90 ? 8.563 4.039 -29.058 1.00 83.56 90 ALA A N 1
ATOM 710 C CA . ALA A 1 90 ? 9.136 2.843 -29.672 1.00 83.56 90 ALA A CA 1
ATOM 711 C C . ALA A 1 90 ? 8.317 2.344 -30.868 1.00 83.56 90 ALA A C 1
ATOM 713 O O . ALA A 1 90 ? 8.884 1.886 -31.853 1.00 83.56 90 ALA A O 1
ATOM 714 N N . SER A 1 91 ? 6.990 2.488 -30.816 1.00 80.31 91 SER A N 1
ATOM 715 C CA . SER A 1 91 ? 6.117 2.147 -31.946 1.00 80.31 91 SER A CA 1
ATOM 716 C C . SER A 1 91 ? 6.247 3.137 -33.110 1.00 80.31 91 SER A C 1
ATOM 718 O O . SER A 1 91 ? 6.060 2.755 -34.257 1.00 80.31 91 SER A O 1
ATOM 720 N N . GLN A 1 92 ? 6.546 4.409 -32.828 1.00 84.06 92 GLN A N 1
ATOM 721 C CA . GLN A 1 92 ? 6.739 5.451 -33.845 1.00 84.06 92 GLN A CA 1
ATOM 722 C C . GLN A 1 92 ? 8.157 5.462 -34.426 1.00 84.06 92 GLN A C 1
ATOM 724 O O . GLN A 1 92 ? 8.356 5.938 -35.540 1.00 84.06 92 GLN A O 1
ATOM 729 N N . ARG A 1 93 ? 9.136 4.969 -33.662 1.00 81.06 93 ARG A N 1
ATOM 730 C CA . ARG A 1 93 ? 10.564 5.000 -33.985 1.00 81.06 93 ARG A CA 1
ATOM 731 C C . ARG A 1 93 ? 11.200 3.627 -33.825 1.00 81.06 93 ARG A C 1
ATOM 733 O O . ARG A 1 93 ? 12.062 3.418 -32.972 1.00 81.06 93 ARG A O 1
ATOM 740 N N . SER A 1 94 ? 10.758 2.678 -34.645 1.00 72.19 94 SER A N 1
ATOM 741 C CA . SER A 1 94 ? 11.318 1.320 -34.677 1.00 72.19 94 SER A CA 1
ATOM 742 C C . SER A 1 94 ? 12.787 1.274 -35.130 1.00 72.19 94 SER A C 1
ATOM 744 O O . SER A 1 94 ? 13.444 0.257 -34.934 1.00 72.19 94 SER A O 1
ATOM 746 N N . ASP A 1 95 ? 13.307 2.373 -35.685 1.00 73.00 95 ASP A N 1
ATOM 747 C CA . ASP A 1 95 ? 14.703 2.599 -36.076 1.00 73.00 95 ASP A CA 1
ATOM 748 C C . ASP A 1 95 ? 15.658 2.754 -34.880 1.00 73.00 95 ASP A C 1
ATOM 750 O O . ASP A 1 95 ? 16.820 2.368 -34.957 1.00 73.00 95 ASP A O 1
ATOM 754 N N . VAL A 1 96 ? 15.187 3.316 -33.763 1.00 72.56 96 VAL A N 1
ATOM 755 C CA . VAL A 1 96 ? 16.046 3.675 -32.616 1.00 72.56 96 VAL A CA 1
ATOM 756 C C . VAL A 1 96 ? 16.229 2.531 -31.618 1.00 72.56 96 VAL A C 1
ATOM 758 O O . VAL A 1 96 ? 17.234 2.481 -30.913 1.00 72.56 96 VAL A O 1
ATOM 761 N N . PHE A 1 97 ? 15.261 1.622 -31.521 1.00 64.81 97 PHE A N 1
ATOM 762 C CA . PHE A 1 97 ? 15.203 0.625 -30.445 1.00 64.81 97 PHE A CA 1
ATOM 763 C C . PHE A 1 97 ? 15.741 -0.760 -30.835 1.00 64.81 97 PHE A C 1
ATOM 765 O O . PHE A 1 97 ? 15.514 -1.718 -30.095 1.00 64.81 97 PHE A O 1
ATOM 772 N N . ASP A 1 98 ? 16.463 -0.895 -31.952 1.00 63.47 98 ASP A N 1
ATOM 773 C CA . ASP A 1 98 ? 17.176 -2.134 -32.277 1.00 63.47 98 ASP A CA 1
ATOM 774 C C . ASP A 1 98 ? 18.624 -2.105 -31.742 1.00 63.47 98 ASP A C 1
ATOM 776 O O . ASP A 1 98 ? 19.470 -1.402 -32.298 1.00 63.47 98 ASP A O 1
ATOM 780 N N . PRO A 1 99 ? 18.943 -2.864 -30.673 1.00 57.53 99 PRO A N 1
ATOM 781 C CA . PRO A 1 99 ? 20.225 -2.761 -29.975 1.00 57.53 99 PRO A CA 1
ATOM 782 C C . PRO A 1 99 ? 21.407 -3.392 -30.727 1.00 57.53 99 PRO A C 1
ATOM 784 O O . PRO A 1 99 ? 22.541 -3.247 -30.278 1.00 57.53 99 PRO A O 1
ATOM 787 N N . VAL A 1 100 ? 21.165 -4.115 -31.829 1.00 55.97 100 VAL A N 1
ATOM 788 C CA . VAL A 1 100 ? 22.211 -4.855 -32.558 1.00 55.97 100 VAL A CA 1
ATOM 789 C C . VAL A 1 100 ? 22.645 -4.133 -33.829 1.00 55.97 100 VAL A C 1
ATOM 791 O O . VAL A 1 100 ? 23.838 -4.100 -34.121 1.00 55.97 100 VAL A O 1
ATOM 794 N N . THR A 1 101 ? 21.714 -3.538 -34.575 1.00 59.53 101 THR A N 1
ATOM 795 C CA . THR A 1 101 ? 22.016 -3.032 -35.922 1.00 59.53 101 THR A CA 1
ATOM 796 C C . THR A 1 101 ? 21.597 -1.587 -36.171 1.00 59.53 101 THR A C 1
ATOM 798 O O . THR A 1 101 ? 22.065 -1.003 -37.147 1.00 59.53 101 THR A O 1
ATOM 801 N N . GLY A 1 102 ? 20.752 -0.983 -35.323 1.00 57.22 102 GLY A N 1
ATOM 802 C CA . GLY A 1 102 ? 20.223 0.371 -35.558 1.00 57.22 102 GLY A CA 1
ATOM 803 C C . GLY A 1 102 ? 19.453 0.506 -36.881 1.00 57.22 102 GLY A C 1
ATOM 804 O O . GLY A 1 102 ? 19.281 1.609 -37.397 1.00 57.22 102 GLY A O 1
ATOM 805 N N . GLN A 1 103 ? 19.039 -0.623 -37.463 1.00 58.44 103 GLN A N 1
ATOM 806 C CA . GLN A 1 103 ? 18.229 -0.694 -38.670 1.00 58.44 103 GLN A CA 1
ATOM 807 C C . GLN A 1 103 ? 16.776 -0.960 -38.284 1.00 58.44 103 GLN A C 1
ATOM 809 O O . GLN A 1 103 ? 16.496 -1.593 -37.265 1.00 58.44 103 GLN A O 1
ATOM 814 N N . ALA A 1 104 ? 15.846 -0.473 -39.109 1.00 58.47 104 ALA A N 1
ATOM 815 C CA . ALA A 1 104 ? 14.427 -0.724 -38.914 1.00 58.47 104 ALA A CA 1
ATOM 816 C C . ALA A 1 104 ? 14.170 -2.238 -38.892 1.00 58.47 104 ALA A C 1
ATOM 818 O O . ALA A 1 104 ? 14.469 -2.948 -39.853 1.00 58.47 104 ALA A O 1
ATOM 819 N N . VAL A 1 105 ? 13.636 -2.726 -37.774 1.00 62.88 105 VAL A N 1
ATOM 820 C CA . VAL A 1 105 ? 13.273 -4.133 -37.602 1.00 62.88 105 VAL A CA 1
ATOM 821 C C . VAL A 1 105 ? 12.205 -4.485 -38.641 1.00 62.88 105 VAL A C 1
ATOM 823 O O . VAL A 1 105 ? 11.151 -3.853 -38.671 1.00 62.88 105 VAL A O 1
ATOM 826 N N . SER A 1 106 ? 12.479 -5.485 -39.483 1.00 67.06 106 SER A N 1
ATOM 827 C CA . SER A 1 106 ? 11.490 -6.065 -40.401 1.00 67.06 106 SER A CA 1
ATOM 828 C C . SER A 1 106 ? 10.253 -6.535 -39.624 1.00 67.06 106 SER A C 1
ATOM 830 O O . SER A 1 106 ? 10.376 -7.085 -38.524 1.00 67.06 106 SER A O 1
ATOM 832 N N . ASP A 1 107 ? 9.062 -6.365 -40.202 1.00 68.25 107 ASP A N 1
ATOM 833 C CA . ASP A 1 107 ? 7.791 -6.779 -39.592 1.00 68.25 107 ASP A CA 1
ATOM 834 C C . ASP A 1 107 ? 7.792 -8.263 -39.175 1.00 68.25 107 ASP A C 1
ATOM 836 O O . ASP A 1 107 ? 7.195 -8.635 -38.161 1.00 68.25 107 ASP A O 1
ATOM 840 N N . GLU A 1 108 ? 8.522 -9.113 -39.901 1.00 67.50 108 GLU A N 1
ATOM 841 C CA . GLU A 1 108 ? 8.667 -10.544 -39.608 1.00 67.50 108 GLU A CA 1
ATOM 842 C C . GLU A 1 108 ? 9.472 -10.797 -38.320 1.00 67.50 108 GLU A C 1
ATOM 844 O O . GLU A 1 108 ? 9.107 -11.628 -37.480 1.00 67.50 108 GLU A O 1
ATOM 849 N N . GLU A 1 109 ? 10.542 -10.031 -38.112 1.00 68.31 109 GLU A N 1
ATOM 850 C CA . GLU A 1 109 ? 11.408 -10.119 -36.936 1.00 68.31 109 GLU A CA 1
ATOM 851 C C . GLU A 1 109 ? 10.684 -9.574 -35.689 1.00 68.31 109 GLU A C 1
ATOM 853 O O . GLU A 1 109 ? 10.771 -10.147 -34.597 1.00 68.31 109 GLU A O 1
ATOM 858 N N . ALA A 1 110 ? 9.885 -8.514 -35.860 1.00 70.75 110 ALA A N 1
ATOM 859 C CA . ALA A 1 110 ? 9.029 -7.954 -34.816 1.00 70.75 110 ALA A CA 1
ATOM 860 C C . ALA A 1 110 ? 7.937 -8.946 -34.380 1.00 70.75 110 ALA A C 1
ATOM 862 O O . ALA A 1 110 ? 7.703 -9.135 -33.182 1.00 70.75 110 ALA A O 1
ATOM 863 N N . GLN A 1 111 ? 7.302 -9.640 -35.329 1.00 74.19 111 GLN A N 1
ATOM 864 C CA . GLN A 1 111 ? 6.329 -10.694 -35.032 1.00 74.19 111 GLN A CA 1
ATOM 865 C C . GLN A 1 111 ? 6.966 -11.887 -34.313 1.00 74.19 111 GLN A C 1
ATOM 867 O O . GLN A 1 111 ? 6.369 -12.436 -33.380 1.00 74.19 111 GLN A O 1
ATOM 872 N N . ARG A 1 112 ? 8.190 -12.270 -34.697 1.00 75.56 112 ARG A N 1
ATOM 873 C CA . ARG A 1 112 ? 8.943 -13.332 -34.021 1.00 75.56 112 ARG A CA 1
ATOM 874 C C . ARG A 1 112 ? 9.268 -12.955 -32.575 1.00 75.56 112 ARG A C 1
ATOM 876 O O . ARG A 1 112 ? 8.996 -13.748 -31.675 1.00 75.56 112 ARG A O 1
ATOM 883 N N . ARG A 1 113 ? 9.769 -11.737 -32.336 1.00 72.69 113 ARG A N 1
ATOM 884 C CA . ARG A 1 113 ? 10.042 -11.213 -30.983 1.00 72.69 113 ARG A CA 1
ATOM 885 C C . ARG A 1 113 ? 8.768 -11.155 -30.135 1.00 72.69 113 ARG A C 1
ATOM 887 O O . ARG A 1 113 ? 8.762 -11.669 -29.021 1.00 72.69 113 ARG A O 1
ATOM 894 N N . LYS A 1 114 ? 7.664 -10.646 -30.695 1.00 75.62 114 LYS A N 1
ATOM 895 C CA . LYS A 1 114 ? 6.356 -10.594 -30.022 1.00 75.62 114 LYS A CA 1
ATOM 896 C C . LYS A 1 114 ? 5.854 -11.981 -29.619 1.00 75.62 114 LYS A C 1
ATOM 898 O O . LYS A 1 114 ? 5.309 -12.137 -28.532 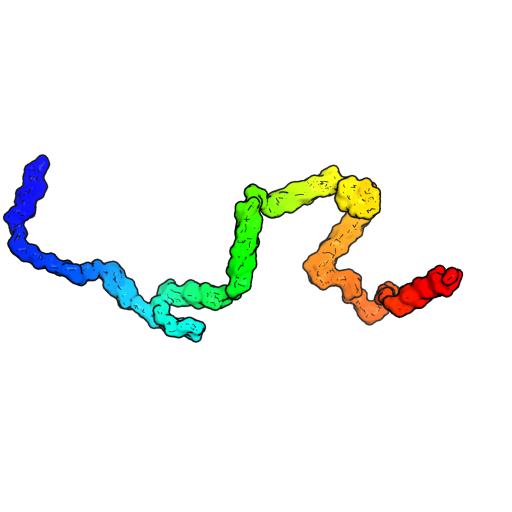1.00 75.62 114 LYS A O 1
ATOM 903 N N . ARG A 1 115 ? 6.044 -12.999 -30.467 1.00 74.69 115 ARG A N 1
ATOM 904 C CA . ARG A 1 115 ? 5.670 -14.388 -30.153 1.00 74.69 115 ARG A CA 1
ATOM 905 C C . ARG A 1 115 ? 6.491 -14.952 -28.990 1.00 74.69 115 ARG A C 1
ATOM 907 O O . ARG A 1 115 ? 5.932 -15.620 -28.127 1.00 74.69 115 ARG A O 1
ATOM 914 N N . ILE A 1 116 ? 7.793 -14.675 -28.963 1.00 72.12 116 ILE A N 1
ATOM 915 C CA . ILE A 1 116 ? 8.695 -15.124 -27.892 1.00 72.12 116 ILE A CA 1
ATOM 916 C C . ILE A 1 116 ? 8.340 -14.444 -26.563 1.00 72.12 116 ILE A C 1
ATOM 918 O O . ILE A 1 116 ? 8.264 -15.118 -25.538 1.00 72.12 116 ILE A O 1
ATOM 922 N N . GLU A 1 117 ? 8.070 -13.138 -26.577 1.00 69.50 117 GLU A N 1
ATOM 923 C CA . GLU A 1 117 ? 7.661 -12.376 -25.390 1.00 69.50 117 GLU A CA 1
ATOM 924 C C . GLU A 1 117 ? 6.324 -12.879 -24.824 1.00 69.50 117 GLU A C 1
ATOM 926 O O . GLU A 1 117 ? 6.219 -13.139 -23.625 1.00 69.50 117 GLU A O 1
ATOM 931 N N . LEU A 1 118 ? 5.331 -13.115 -25.692 1.00 71.00 118 LEU A N 1
ATOM 932 C CA . LEU A 1 118 ? 4.032 -13.660 -25.289 1.00 71.00 118 LEU A CA 1
ATOM 933 C C . LEU A 1 118 ? 4.155 -15.077 -24.704 1.00 71.00 118 LEU A C 1
ATOM 935 O O . LEU A 1 118 ? 3.465 -15.400 -23.744 1.00 71.00 118 LEU A O 1
ATOM 939 N N . SER A 1 119 ? 5.053 -15.901 -25.254 1.00 68.31 119 SER A N 1
ATOM 940 C CA . SER A 1 119 ? 5.341 -17.245 -24.736 1.00 68.31 119 SER A CA 1
ATOM 941 C C . SER A 1 119 ? 6.083 -17.212 -23.397 1.00 68.31 119 SER A C 1
ATOM 943 O O . SER A 1 119 ? 5.871 -18.079 -22.558 1.00 68.31 119 SER A O 1
ATOM 945 N N . SER A 1 120 ? 6.948 -16.218 -23.183 1.00 63.94 120 SER A N 1
ATOM 946 C CA . SER A 1 120 ? 7.773 -16.114 -21.970 1.00 63.94 120 SER A CA 1
ATOM 947 C C . SER A 1 120 ? 6.976 -15.627 -20.754 1.00 63.94 120 SER A C 1
ATOM 949 O O . SER A 1 120 ? 7.351 -15.913 -19.619 1.00 63.94 120 SER A O 1
ATOM 951 N N . TYR A 1 121 ? 5.868 -14.913 -20.976 1.00 60.84 121 TYR A N 1
ATOM 952 C CA . TYR A 1 121 ? 4.993 -14.406 -19.915 1.00 60.84 121 TYR A CA 1
ATOM 953 C C . TYR A 1 121 ? 4.206 -15.513 -19.185 1.00 60.84 121 TYR A C 1
ATOM 955 O O . TYR A 1 121 ? 3.915 -15.367 -18.002 1.00 60.84 121 TYR A O 1
ATOM 963 N N . ASP A 1 122 ? 3.931 -16.643 -19.845 1.00 55.88 122 ASP A N 1
ATOM 964 C CA . ASP A 1 122 ? 3.237 -17.810 -19.264 1.00 55.88 122 ASP A CA 1
ATOM 965 C C . ASP A 1 122 ? 4.182 -18.736 -18.461 1.00 55.88 122 ASP A C 1
ATOM 967 O O . ASP A 1 122 ? 3.855 -19.868 -18.121 1.00 55.88 122 ASP A O 1
ATOM 971 N N . GLY A 1 123 ? 5.424 -18.307 -18.199 1.00 51.25 123 GLY A N 1
ATOM 972 C CA . GLY A 1 123 ? 6.439 -19.150 -17.554 1.00 51.25 123 GLY A CA 1
ATOM 973 C C . GLY A 1 123 ? 6.891 -20.343 -18.409 1.00 51.25 123 GLY A C 1
ATOM 974 O O . GLY A 1 123 ? 7.759 -21.112 -17.993 1.00 51.25 123 GLY A O 1
ATOM 975 N N . VAL A 1 124 ? 6.362 -20.478 -19.628 1.00 55.00 124 VAL A N 1
ATOM 976 C CA . VAL A 1 124 ? 6.776 -21.487 -20.595 1.00 55.00 124 VAL A CA 1
ATOM 977 C C . VAL A 1 124 ? 8.014 -20.966 -21.305 1.00 55.00 124 VAL A C 1
ATOM 979 O O . VAL A 1 124 ? 7.961 -20.335 -22.360 1.00 55.00 124 VAL A O 1
ATOM 982 N N . ASN A 1 125 ? 9.167 -21.230 -20.697 1.00 47.53 125 ASN A N 1
ATOM 983 C CA . ASN A 1 125 ? 10.443 -21.080 -21.371 1.00 47.53 125 ASN A CA 1
ATOM 984 C C . ASN A 1 125 ? 10.385 -21.878 -22.696 1.00 47.53 125 ASN A C 1
ATOM 986 O O . ASN A 1 125 ? 10.199 -23.101 -22.655 1.00 47.53 125 ASN A O 1
ATOM 990 N N . PRO A 1 126 ? 10.537 -21.247 -23.876 1.00 50.72 126 PRO A N 1
ATOM 991 C CA . PRO A 1 126 ? 10.546 -21.970 -25.147 1.00 50.72 126 PRO A CA 1
ATOM 992 C C . PRO A 1 126 ? 11.739 -22.933 -25.265 1.00 50.72 126 PRO A C 1
ATOM 994 O O . PRO A 1 126 ? 11.748 -23.783 -26.149 1.00 50.72 126 PRO A O 1
ATOM 997 N N . SER A 1 127 ? 12.721 -22.863 -24.355 1.00 50.41 127 SER A N 1
ATOM 998 C CA . SER A 1 127 ? 13.777 -23.871 -24.230 1.00 50.41 127 SER A CA 1
ATOM 999 C C . SER A 1 127 ? 13.334 -25.153 -23.505 1.00 50.41 127 SER A C 1
ATOM 1001 O O . SER A 1 127 ? 14.134 -26.078 -23.408 1.00 50.41 127 SER A O 1
ATOM 1003 N N . GLN A 1 128 ? 12.117 -25.215 -22.948 1.00 47.38 128 GLN A N 1
ATOM 1004 C CA . GLN A 1 128 ? 11.638 -26.351 -22.139 1.00 47.38 128 GLN A CA 1
ATOM 1005 C C . GLN A 1 128 ? 10.301 -26.947 -22.602 1.00 47.38 128 GLN A C 1
ATOM 1007 O O . GLN A 1 128 ? 9.883 -27.974 -22.081 1.00 47.38 128 GLN A O 1
ATOM 1012 N N . SER A 1 129 ? 9.637 -26.365 -23.605 1.00 44.12 129 SER A N 1
ATOM 1013 C CA . SER A 1 129 ? 8.414 -26.938 -24.199 1.00 44.12 129 SER A CA 1
ATOM 1014 C C . SER A 1 129 ? 8.690 -27.976 -25.298 1.00 44.12 129 SER A C 1
ATOM 1016 O O . SER A 1 129 ? 7.759 -28.490 -25.918 1.00 44.12 129 SER A O 1
ATOM 1018 N N . ALA A 1 130 ? 9.953 -28.354 -25.511 1.00 42.53 130 ALA A N 1
ATOM 1019 C CA . ALA A 1 130 ? 10.271 -29.564 -26.252 1.00 42.53 130 ALA A CA 1
ATOM 1020 C C . ALA A 1 130 ? 9.974 -30.780 -25.361 1.00 42.53 130 ALA A C 1
ATOM 1022 O O . ALA A 1 130 ? 10.707 -31.068 -24.415 1.00 42.53 130 ALA A O 1
ATOM 1023 N N . ALA A 1 131 ? 8.888 -31.493 -25.667 1.00 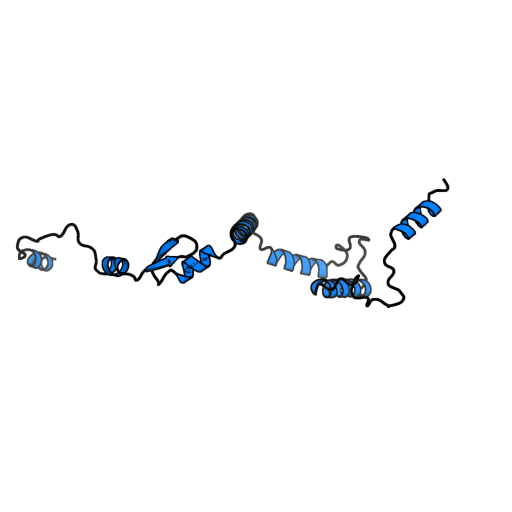37.69 131 ALA A N 1
ATOM 1024 C CA . ALA A 1 131 ? 8.638 -32.821 -25.122 1.00 37.69 131 ALA A CA 1
ATOM 1025 C C . ALA A 1 131 ? 9.910 -33.689 -25.264 1.00 37.69 131 ALA A C 1
ATOM 1027 O O . ALA A 1 131 ? 10.562 -33.632 -26.317 1.00 37.69 131 ALA A O 1
ATOM 1028 N N . PRO A 1 132 ? 10.282 -34.484 -24.242 1.00 35.12 132 PRO A N 1
ATOM 1029 C CA . PRO A 1 132 ? 11.469 -35.328 -24.301 1.00 35.12 132 PRO A CA 1
ATOM 1030 C C . PRO A 1 132 ? 11.274 -36.367 -25.414 1.00 35.12 132 PRO A C 1
ATOM 1032 O O . PRO A 1 132 ? 10.529 -37.328 -25.247 1.00 35.12 132 PRO A O 1
ATOM 1035 N N . GLY A 1 133 ? 11.886 -36.129 -26.579 1.00 43.03 133 GLY A N 1
ATOM 1036 C CA . GLY A 1 133 ? 11.770 -37.003 -27.753 1.00 43.03 133 GLY A CA 1
ATOM 1037 C C . GLY A 1 133 ? 11.657 -36.320 -29.122 1.00 43.03 133 GLY A C 1
ATOM 1038 O O . GLY A 1 133 ? 11.654 -37.026 -30.127 1.00 43.03 133 GLY A O 1
ATO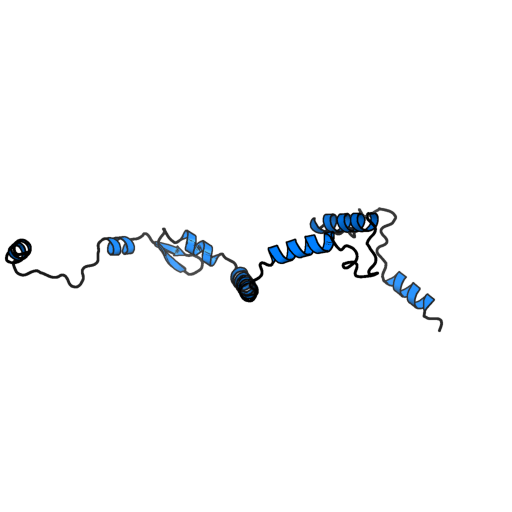M 1039 N N . ALA A 1 134 ? 11.585 -34.987 -29.218 1.00 41.53 134 ALA A N 1
ATOM 1040 C CA . ALA A 1 134 ? 11.595 -34.314 -30.524 1.00 41.53 134 ALA A CA 1
ATOM 1041 C C . ALA A 1 134 ? 13.023 -34.269 -31.132 1.00 41.53 134 ALA A C 1
ATOM 1043 O O . ALA A 1 134 ? 13.939 -33.736 -30.492 1.00 41.53 134 ALA A O 1
ATOM 1044 N N . PRO A 1 135 ? 13.244 -34.785 -32.361 1.00 42.78 135 PRO A N 1
ATOM 1045 C CA . PRO A 1 135 ? 14.555 -34.798 -33.002 1.00 42.78 135 PRO A CA 1
ATOM 1046 C C . PRO A 1 135 ? 14.896 -33.374 -33.450 1.00 42.78 135 PRO A C 1
ATOM 1048 O O . PRO A 1 135 ? 14.386 -32.882 -34.451 1.00 42.78 135 PRO A O 1
ATOM 1051 N N . GLY A 1 136 ? 15.718 -32.682 -32.665 1.00 47.72 136 GLY A N 1
ATOM 1052 C CA . GLY A 1 136 ? 16.104 -31.297 -32.944 1.00 47.72 136 GLY A CA 1
ATOM 1053 C C . GLY A 1 136 ? 16.275 -30.410 -31.715 1.00 47.72 136 GLY A C 1
ATOM 1054 O O . GLY A 1 136 ? 16.754 -29.289 -31.861 1.00 47.72 136 GLY A O 1
ATOM 1055 N N . SER A 1 137 ? 15.952 -30.898 -30.510 1.00 43.66 137 SER A N 1
ATOM 1056 C CA . SER A 1 137 ? 16.313 -30.216 -29.261 1.00 43.66 137 SER A CA 1
ATOM 1057 C C . SER A 1 137 ? 17.813 -30.363 -29.012 1.00 43.66 137 SER A C 1
ATOM 1059 O O . SER A 1 137 ? 18.259 -31.197 -28.227 1.00 43.66 137 SER A O 1
ATOM 1061 N N . GLN A 1 138 ? 18.598 -29.567 -29.733 1.00 47.59 138 GLN A N 1
ATOM 1062 C CA . GLN A 1 138 ? 20.005 -29.344 -29.452 1.00 47.59 138 GLN A CA 1
ATOM 1063 C C . GLN A 1 138 ? 20.076 -28.557 -28.143 1.00 47.59 138 GLN A C 1
ATOM 1065 O O . GLN A 1 138 ? 20.191 -27.332 -28.135 1.00 47.59 138 GLN A O 1
ATOM 1070 N N . SER A 1 139 ? 19.978 -29.269 -27.020 1.00 50.75 139 SER A N 1
ATOM 1071 C CA . SER A 1 139 ? 20.685 -28.858 -25.816 1.00 50.75 139 SER A CA 1
ATOM 1072 C C . SER A 1 139 ? 22.116 -28.660 -26.280 1.00 50.75 139 SER A C 1
ATOM 1074 O O . SER A 1 139 ? 22.777 -29.627 -26.645 1.00 50.75 139 SER A O 1
ATOM 1076 N N . THR A 1 140 ? 22.530 -27.406 -26.425 1.00 55.44 140 THR A N 1
ATOM 1077 C CA . THR A 1 140 ? 23.886 -27.027 -26.803 1.00 55.44 140 THR A CA 1
ATOM 1078 C C . THR A 1 140 ? 24.812 -27.643 -25.771 1.00 55.44 140 THR A C 1
ATOM 1080 O O . THR A 1 140 ? 24.985 -27.099 -24.679 1.00 55.44 140 THR A O 1
ATOM 1083 N N . ASP A 1 141 ? 25.299 -28.839 -26.079 1.00 69.75 141 ASP A N 1
ATOM 1084 C CA . ASP A 1 141 ? 26.138 -29.628 -25.203 1.00 69.75 141 ASP A CA 1
ATOM 1085 C C . ASP A 1 141 ? 27.437 -28.840 -25.078 1.00 69.75 141 ASP A C 1
ATOM 1087 O O . ASP A 1 141 ? 28.221 -28.728 -26.021 1.00 69.75 141 ASP A O 1
ATOM 1091 N N . VAL A 1 142 ? 27.592 -28.149 -23.948 1.00 71.44 142 VAL A N 1
ATOM 1092 C CA . VAL A 1 142 ? 28.649 -27.151 -23.730 1.00 71.44 142 VAL A CA 1
ATOM 1093 C C . VAL A 1 142 ? 30.027 -27.767 -24.004 1.00 71.44 142 VAL A C 1
ATOM 1095 O O . VAL A 1 142 ? 30.929 -27.096 -24.499 1.00 71.44 142 VAL A O 1
ATOM 1098 N N . GLN A 1 143 ? 30.163 -29.075 -23.771 1.00 73.69 143 GLN A N 1
ATOM 1099 C CA . GLN A 1 143 ? 31.345 -29.877 -24.090 1.00 73.69 143 GLN A CA 1
ATOM 1100 C C . GLN A 1 143 ? 31.642 -29.949 -25.598 1.00 73.69 143 GLN A C 1
ATOM 1102 O O . GLN A 1 143 ? 32.798 -29.829 -26.007 1.00 73.69 143 GLN A O 1
ATOM 1107 N N . GLU A 1 144 ? 30.620 -30.096 -26.440 1.00 77.75 144 GLU A N 1
ATOM 1108 C CA . GLU A 1 144 ? 30.754 -30.131 -27.901 1.00 77.75 144 GLU A CA 1
ATOM 1109 C C . GLU A 1 144 ? 31.180 -28.759 -28.439 1.00 77.75 144 GLU A C 1
ATOM 1111 O O . GLU A 1 144 ? 32.063 -28.649 -29.292 1.00 77.75 144 G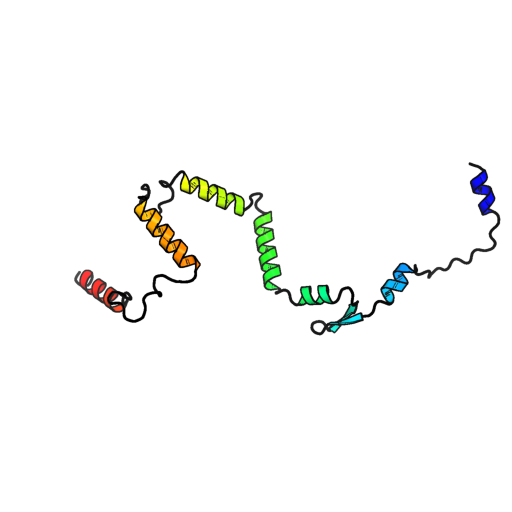LU A O 1
ATOM 1116 N N . GLN A 1 145 ? 30.618 -27.692 -27.866 1.00 76.38 145 GLN A N 1
ATOM 1117 C CA . GLN A 1 145 ? 30.944 -26.316 -28.231 1.00 76.38 145 GLN A CA 1
ATOM 1118 C C . GLN A 1 145 ? 32.382 -25.941 -27.824 1.00 76.38 145 GLN A C 1
ATOM 1120 O O . GLN A 1 145 ? 33.096 -25.303 -28.601 1.00 76.38 145 GLN A O 1
ATOM 1125 N N . ILE A 1 146 ? 32.847 -26.405 -26.655 1.00 78.81 146 ILE A N 1
ATOM 1126 C CA . ILE A 1 146 ? 34.246 -26.270 -26.212 1.00 78.81 146 ILE A CA 1
ATOM 1127 C C . ILE A 1 146 ? 35.189 -27.045 -27.143 1.00 78.81 146 ILE A C 1
ATOM 1129 O O . ILE A 1 146 ? 36.233 -26.519 -27.536 1.00 78.81 146 ILE A O 1
ATOM 1133 N N . ARG A 1 147 ? 34.823 -28.268 -27.553 1.00 81.88 147 ARG A N 1
ATOM 1134 C CA . ARG A 1 147 ? 35.633 -29.077 -28.478 1.00 81.88 147 ARG A CA 1
ATOM 1135 C C . ARG A 1 147 ? 35.794 -28.392 -29.836 1.00 81.88 147 ARG A C 1
ATOM 1137 O O . ARG A 1 147 ? 36.904 -28.353 -30.365 1.00 81.88 147 ARG A O 1
ATOM 1144 N N . GLN A 1 148 ? 34.723 -27.812 -30.377 1.00 81.06 148 GLN A N 1
ATOM 1145 C CA . GLN A 1 148 ? 34.776 -27.057 -31.633 1.00 81.06 148 GLN A CA 1
ATOM 1146 C C . GLN A 1 148 ? 35.646 -25.801 -31.516 1.00 81.06 148 GLN A C 1
ATOM 1148 O O . GLN A 1 148 ? 36.401 -25.494 -32.438 1.00 81.06 148 GLN A O 1
ATOM 1153 N N . LEU A 1 149 ? 35.596 -25.097 -30.379 1.00 81.25 149 LEU A N 1
ATOM 1154 C CA . LEU A 1 149 ? 36.461 -23.943 -30.128 1.00 81.25 149 LEU A CA 1
ATOM 1155 C C . LEU A 1 149 ? 37.942 -24.348 -30.074 1.00 81.25 149 LEU A C 1
ATOM 1157 O O . LEU A 1 149 ? 38.767 -23.710 -30.722 1.00 81.25 149 LEU A O 1
ATOM 1161 N N . HIS A 1 150 ? 38.279 -25.440 -29.383 1.00 80.56 150 HIS A N 1
ATOM 1162 C CA . HIS A 1 150 ? 39.646 -25.969 -29.370 1.00 80.56 150 HIS A CA 1
ATOM 1163 C C . HIS A 1 150 ? 40.109 -26.467 -30.744 1.00 80.56 150 HIS A C 1
ATOM 1165 O O . HIS A 1 150 ? 41.259 -26.249 -31.099 1.00 80.56 150 HIS A O 1
ATOM 1171 N N . GLN A 1 151 ? 39.244 -27.075 -31.559 1.00 78.06 151 GLN A N 1
ATOM 1172 C CA . GLN A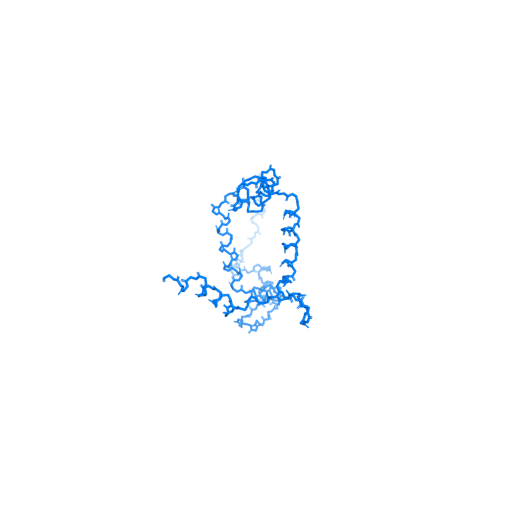 1 151 ? 39.618 -27.451 -32.931 1.00 78.06 151 GLN A CA 1
ATOM 1173 C C . GLN A 1 151 ? 39.842 -26.232 -33.832 1.00 78.06 151 GLN A C 1
ATOM 1175 O O . GLN A 1 151 ? 40.748 -26.233 -34.661 1.00 78.06 151 GLN A O 1
ATOM 1180 N N . LYS A 1 152 ? 39.025 -25.186 -33.673 1.00 76.00 152 LYS A N 1
ATOM 1181 C CA . LYS A 1 152 ? 39.085 -23.982 -34.509 1.00 76.00 152 LYS A CA 1
ATOM 1182 C C . LYS A 1 152 ? 40.249 -23.057 -34.146 1.00 76.00 152 LYS A C 1
ATOM 1184 O O . LYS A 1 152 ? 40.797 -22.413 -35.034 1.00 76.00 152 LYS A O 1
ATOM 1189 N N . TYR A 1 153 ? 40.605 -22.980 -32.864 1.00 79.62 153 TYR A N 1
ATOM 1190 C CA . TYR A 1 153 ? 41.599 -22.029 -32.352 1.00 79.62 153 TYR A CA 1
ATOM 1191 C C . TYR A 1 153 ? 42.845 -22.685 -31.738 1.00 79.62 153 TYR A C 1
ATOM 1193 O O . TYR A 1 153 ? 43.786 -21.976 -31.413 1.00 79.62 153 TYR A O 1
ATOM 1201 N N . GLY A 1 154 ? 42.882 -24.013 -31.586 1.00 67.25 154 GLY A N 1
ATOM 1202 C CA . GLY A 1 154 ? 44.008 -24.747 -30.990 1.00 67.25 154 GLY A CA 1
ATOM 1203 C C . GLY A 1 154 ? 45.131 -25.137 -31.956 1.00 67.25 154 GLY A C 1
ATOM 1204 O O . GLY A 1 154 ? 46.081 -25.777 -31.525 1.00 67.25 154 GLY A O 1
ATOM 1205 N N . ASN A 1 155 ? 45.036 -24.762 -33.237 1.00 61.66 155 ASN A N 1
ATOM 1206 C CA . ASN A 1 155 ? 46.108 -24.913 -34.232 1.00 61.66 155 ASN A CA 1
ATOM 1207 C C . ASN A 1 155 ? 46.656 -23.541 -34.679 1.00 61.66 155 ASN A C 1
ATOM 1209 O O . ASN A 1 155 ? 46.756 -23.266 -35.877 1.00 61.66 155 ASN A O 1
ATOM 1213 N N . GLN A 1 156 ? 46.981 -22.677 -33.715 1.00 48.84 156 GLN A N 1
ATOM 1214 C CA . GLN A 1 156 ? 47.883 -21.532 -33.886 1.00 48.84 156 GLN A CA 1
ATOM 1215 C C . GLN A 1 156 ? 48.937 -21.548 -32.785 1.00 48.84 156 GLN A C 1
ATOM 1217 O O . GLN A 1 156 ? 48.552 -21.805 -31.623 1.00 48.84 156 GLN A O 1
#

Sequence (156 aa):
AEQAQAAARGQGPMRIRNDYVPRAQARRQNALTALCPNCKQQIPFNELEQHMKIEMLDPRWREQSRIAAQRSSTTNLSTADVANNLKRLASQRSDVFDPVTGQAVSDEEAQRRKRIELSSYDGVNPSQSAAPGAPGSQSTDVQEQIRQLHQKYGNQ

pLDDT: mean 73.34, std 14.41, range [35.12, 93.44]

Secondary structure (DSSP, 8-state):
-THHHHTTTT-------TT---HHHHHHHT--EEE-TTT--EEEHHHHHHHHHHHHS-HHHHHHHHHHHHHHHT-SS-HHHHHHHHHHHHHH-TTTS-TTT-SPPPHHHHHHHHHHHHHHHTT--TTT-S-TT-TT-----HHHHHHHHHHHHS--

InterPro domains:
  IPR022030 Splicing factor 3A subunit 1, conserved domain [PF12230] (12-92)
  IPR045146 Splicing factor 3A subunit 1 [PTHR15316] (9-114)

Radius of gyration: 36.56 Å; chains: 1; bounding box: 82×78×86 Å